Protein AF-A0A0D8HMV9-F1 (afdb_monomer)

Sequence (136 aa):
MDLAQLIRRYSSESACEEHLFQFRCDNGLRCRRCDDDSFVLVHSKTHSKSTSQKTLIECKSCHYQTSLKSGTIFQASKVPLRKWFIAAYLIANDKRKPDAEVMAQFLEVSKPTAQLLINKTEREMAEPTSFWKWIS

pLDDT: mean 85.17, std 14.37, range [43.03, 97.25]

Structure (mmCIF, N/CA/C/O backbone):
data_AF-A0A0D8HMV9-F1
#
_entry.id   AF-A0A0D8HMV9-F1
#
loop_
_atom_site.group_PDB
_atom_site.id
_atom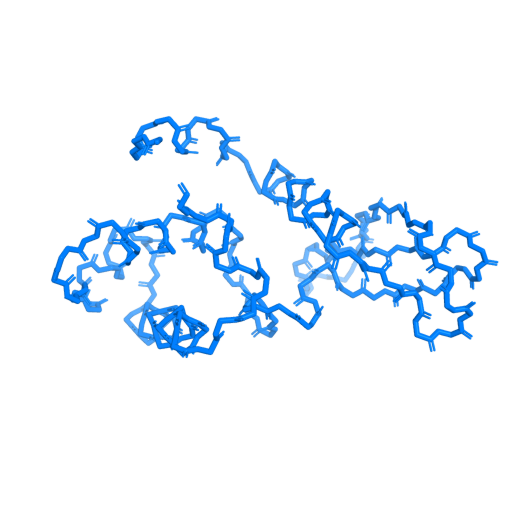_site.type_symbol
_atom_site.label_atom_id
_atom_site.label_alt_id
_atom_site.label_comp_id
_atom_site.label_asym_id
_atom_site.label_entity_id
_atom_site.label_seq_id
_atom_site.pdbx_PDB_ins_code
_atom_site.Cartn_x
_atom_site.Cartn_y
_atom_site.Cartn_z
_atom_site.occupancy
_atom_site.B_iso_or_equiv
_atom_site.auth_seq_id
_atom_site.auth_comp_id
_atom_site.auth_asym_id
_atom_site.auth_atom_id
_atom_site.pdbx_PDB_model_num
ATOM 1 N N . MET A 1 1 ? -10.835 -15.444 3.030 1.00 77.12 1 MET A N 1
ATOM 2 C CA . MET A 1 1 ? -9.816 -15.236 4.085 1.00 77.12 1 MET A CA 1
ATOM 3 C C . MET A 1 1 ? -10.520 -14.618 5.281 1.00 77.12 1 MET A C 1
ATOM 5 O O . MET A 1 1 ? -11.340 -13.745 5.042 1.00 77.12 1 MET A O 1
ATOM 9 N N . ASP A 1 2 ? -10.265 -15.070 6.511 1.00 87.25 2 ASP A N 1
ATOM 10 C CA . ASP A 1 2 ? -10.787 -14.410 7.725 1.00 87.25 2 ASP A CA 1
ATOM 11 C C . ASP A 1 2 ? -9.772 -13.410 8.334 1.00 87.25 2 ASP A C 1
ATOM 13 O O . ASP A 1 2 ? -8.616 -13.337 7.903 1.00 87.25 2 ASP A O 1
ATOM 17 N N . LEU A 1 3 ? -10.180 -12.637 9.351 1.00 86.69 3 LEU A N 1
ATOM 18 C CA . LEU A 1 3 ? -9.320 -11.624 9.981 1.00 86.69 3 LEU A CA 1
ATOM 19 C C . LE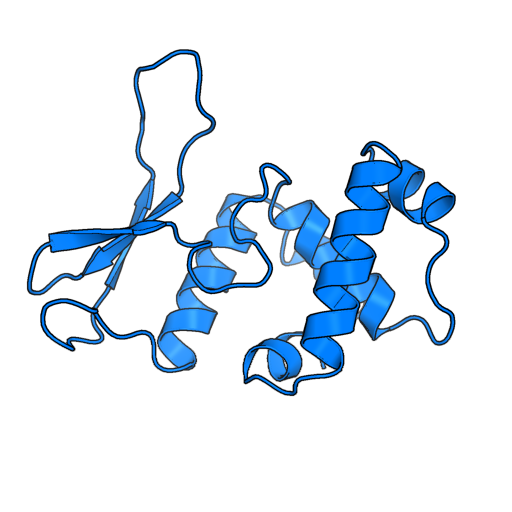U A 1 3 ? -8.074 -12.237 10.645 1.00 86.69 3 LEU A C 1
ATOM 21 O O . LEU A 1 3 ? -6.989 -11.658 10.585 1.00 86.69 3 LEU A O 1
ATOM 25 N N . ALA A 1 4 ? -8.202 -13.408 11.272 1.00 90.12 4 ALA A N 1
ATOM 26 C CA . ALA A 1 4 ? -7.087 -14.059 11.953 1.00 90.12 4 ALA A CA 1
ATOM 27 C C . ALA A 1 4 ? -6.047 -14.576 10.946 1.00 90.12 4 ALA A C 1
ATOM 29 O O . ALA A 1 4 ? -4.840 -14.418 11.147 1.00 90.12 4 ALA A O 1
ATOM 30 N N . GLN A 1 5 ? -6.506 -15.148 9.832 1.00 90.56 5 GLN A N 1
ATOM 31 C CA . GLN A 1 5 ? -5.669 -15.544 8.703 1.00 90.56 5 GLN A CA 1
ATOM 32 C C . GLN A 1 5 ? -4.939 -14.340 8.110 1.00 90.56 5 GLN A C 1
ATOM 34 O O . GLN A 1 5 ? -3.737 -14.431 7.863 1.00 90.56 5 GLN A O 1
ATOM 39 N N . LEU A 1 6 ? -5.625 -13.205 7.949 1.00 90.19 6 LEU A N 1
ATOM 40 C CA . LEU A 1 6 ? -5.020 -11.969 7.461 1.00 90.19 6 LEU A CA 1
ATOM 41 C C . LEU A 1 6 ? -3.909 -11.475 8.393 1.00 90.19 6 LEU A C 1
ATOM 43 O O . LEU A 1 6 ? -2.791 -11.217 7.949 1.00 90.19 6 LEU A O 1
ATOM 47 N N . ILE A 1 7 ? -4.189 -11.400 9.696 1.00 90.38 7 ILE A N 1
ATOM 48 C CA . ILE A 1 7 ? -3.219 -10.972 10.713 1.00 90.38 7 ILE A CA 1
ATOM 49 C C . ILE A 1 7 ? -1.982 -11.880 10.720 1.00 90.38 7 ILE A C 1
ATOM 51 O O . ILE A 1 7 ? -0.863 -11.389 10.882 1.00 90.38 7 ILE A O 1
ATOM 55 N N . ARG A 1 8 ? -2.166 -13.192 10.524 1.00 91.69 8 ARG A N 1
ATOM 56 C CA . ARG A 1 8 ? -1.063 -14.158 10.409 1.00 91.69 8 ARG A CA 1
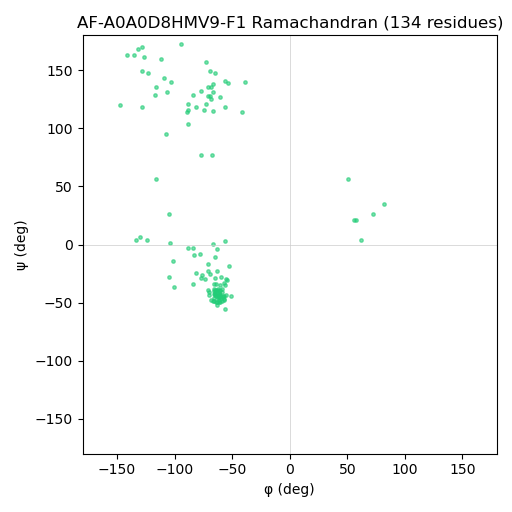ATOM 57 C C . ARG A 1 8 ? -0.274 -13.987 9.114 1.00 91.69 8 ARG A C 1
ATOM 59 O O . ARG A 1 8 ? 0.951 -14.048 9.144 1.00 91.69 8 ARG A O 1
ATOM 66 N N . ARG A 1 9 ? -0.963 -13.785 7.988 1.00 89.06 9 ARG A N 1
ATOM 67 C CA . ARG A 1 9 ? -0.352 -13.626 6.661 1.00 89.06 9 ARG A CA 1
ATOM 68 C C . ARG A 1 9 ? 0.478 -12.347 6.556 1.00 89.06 9 ARG A C 1
ATOM 70 O O . ARG A 1 9 ? 1.500 -12.349 5.871 1.00 89.06 9 ARG A O 1
ATOM 77 N N . TYR A 1 10 ? 0.040 -11.296 7.243 1.00 91.12 10 TYR A N 1
ATOM 78 C CA . TYR A 1 10 ? 0.663 -9.975 7.298 1.00 91.12 10 TYR A CA 1
ATOM 79 C C . TYR A 1 10 ? 1.124 -9.665 8.726 1.00 91.12 10 TYR A C 1
ATOM 81 O O . TYR A 1 10 ? 0.725 -8.687 9.366 1.00 91.12 10 TYR A O 1
ATOM 89 N N . SER A 1 11 ? 1.954 -10.562 9.252 1.00 89.75 11 SER A N 1
ATOM 90 C CA . SER A 1 11 ? 2.444 -10.517 10.629 1.00 89.75 11 SER A CA 1
ATOM 91 C C . SER A 1 11 ? 3.439 -9.381 10.885 1.00 89.75 11 SER A C 1
ATOM 93 O O . SER A 1 11 ? 3.563 -8.937 12.025 1.00 89.75 11 SER A O 1
ATOM 95 N N . SER A 1 12 ? 4.103 -8.867 9.846 1.00 91.50 12 SER A N 1
ATOM 96 C CA . SER A 1 12 ? 5.101 -7.796 9.930 1.00 91.50 12 SER A CA 1
ATOM 97 C C . SER A 1 12 ? 4.909 -6.734 8.844 1.00 91.50 12 SER A C 1
ATOM 99 O O . SER A 1 12 ? 4.238 -6.967 7.837 1.00 91.50 12 SER A O 1
ATOM 101 N N . GLU A 1 13 ? 5.520 -5.561 9.037 1.00 90.88 13 GLU A N 1
ATOM 102 C CA . GLU A 1 13 ? 5.531 -4.506 8.015 1.00 90.88 13 GLU A CA 1
ATOM 103 C C . GLU A 1 13 ? 6.242 -4.991 6.741 1.00 90.88 13 GLU A C 1
ATOM 105 O O . GLU A 1 13 ? 5.694 -4.839 5.655 1.00 90.88 13 GLU A O 1
ATOM 110 N N . SER A 1 14 ? 7.378 -5.686 6.869 1.00 90.94 14 SER A N 1
ATOM 111 C CA . SER A 1 14 ? 8.112 -6.269 5.735 1.00 90.94 14 SER A CA 1
ATOM 112 C C . SER A 1 14 ? 7.268 -7.257 4.925 1.00 90.94 14 SER A C 1
ATOM 114 O O . SER A 1 14 ? 7.267 -7.193 3.701 1.00 90.94 14 SER A O 1
ATOM 116 N N . ALA A 1 15 ? 6.465 -8.104 5.583 1.00 91.69 15 ALA A N 1
ATOM 117 C CA . ALA A 1 15 ? 5.554 -9.013 4.884 1.00 91.69 15 ALA A CA 1
ATOM 118 C C . ALA A 1 15 ? 4.473 -8.258 4.086 1.00 91.69 15 ALA A C 1
ATOM 120 O O . ALA A 1 15 ? 4.055 -8.708 3.018 1.00 91.69 15 ALA A O 1
ATOM 121 N N . CYS A 1 16 ? 4.020 -7.102 4.586 1.00 92.69 16 CYS A N 1
ATOM 122 C CA . CYS A 1 16 ? 3.093 -6.237 3.855 1.00 92.69 16 CYS A CA 1
ATOM 123 C C . CYS A 1 16 ? 3.777 -5.555 2.663 1.00 92.69 16 CYS A C 1
ATOM 125 O O . CYS A 1 16 ? 3.168 -5.408 1.606 1.00 92.69 16 CYS A O 1
ATOM 127 N N . GLU A 1 17 ? 5.032 -5.133 2.824 1.00 93.19 17 GLU A N 1
ATOM 128 C CA . GLU A 1 17 ? 5.830 -4.500 1.771 1.00 93.19 17 GLU A CA 1
ATOM 129 C C . GLU A 1 17 ? 6.129 -5.457 0.621 1.00 93.19 17 GLU A C 1
ATOM 131 O O . GLU A 1 17 ? 5.891 -5.110 -0.533 1.00 93.19 17 GLU A O 1
ATOM 136 N N . GLU A 1 18 ? 6.599 -6.666 0.930 1.00 93.12 18 GLU A N 1
ATOM 137 C CA . GLU A 1 18 ? 6.843 -7.721 -0.057 1.00 93.12 18 GLU A CA 1
ATOM 138 C C . GLU A 1 18 ? 5.566 -8.060 -0.820 1.00 93.12 18 GLU A C 1
ATOM 140 O O . GLU A 1 18 ? 5.567 -8.119 -2.049 1.00 93.12 18 GLU A O 1
ATOM 145 N N . HIS A 1 19 ? 4.449 -8.206 -0.100 1.00 92.31 19 HIS A N 1
ATOM 146 C CA . HIS A 1 19 ? 3.163 -8.458 -0.732 1.00 92.31 19 HIS A CA 1
ATOM 147 C C . HIS A 1 19 ? 2.745 -7.308 -1.653 1.00 92.31 19 HIS A C 1
ATOM 149 O O . HIS A 1 19 ? 2.326 -7.539 -2.785 1.00 92.31 19 HIS A O 1
ATOM 155 N N . LEU A 1 20 ? 2.831 -6.060 -1.183 1.00 92.44 20 LEU A N 1
ATOM 156 C CA . LEU A 1 20 ? 2.486 -4.892 -1.989 1.00 92.44 20 LEU A CA 1
ATOM 157 C C . LEU A 1 20 ? 3.376 -4.794 -3.231 1.00 92.44 20 LEU A C 1
ATOM 159 O O . LEU A 1 20 ? 2.895 -4.447 -4.305 1.00 92.44 20 LEU A O 1
ATOM 163 N N . PHE A 1 21 ? 4.661 -5.100 -3.099 1.00 94.38 21 PHE A N 1
ATOM 164 C CA . PHE A 1 21 ? 5.588 -5.105 -4.219 1.00 94.38 21 PHE A CA 1
ATOM 165 C C . PHE A 1 21 ? 5.210 -6.148 -5.265 1.00 94.38 21 PHE A C 1
ATOM 167 O O . PHE A 1 21 ? 5.019 -5.782 -6.423 1.00 94.38 21 PHE A O 1
ATOM 174 N N . GLN A 1 22 ? 5.017 -7.401 -4.846 1.00 92.94 22 GLN A N 1
ATOM 175 C CA . GLN A 1 22 ? 4.609 -8.476 -5.746 1.00 92.94 22 GLN A CA 1
ATOM 176 C C . GLN A 1 22 ? 3.296 -8.133 -6.451 1.00 92.94 22 GLN A C 1
ATOM 178 O O . GLN A 1 22 ? 3.218 -8.189 -7.674 1.00 92.94 22 GLN A O 1
ATOM 183 N N . PHE A 1 23 ? 2.305 -7.663 -5.690 1.00 90.25 23 PHE A N 1
ATOM 184 C CA . PHE A 1 23 ? 1.021 -7.245 -6.239 1.00 90.25 23 PHE A CA 1
ATOM 185 C C . PHE A 1 23 ? 1.183 -6.182 -7.329 1.00 90.25 23 PHE A C 1
ATOM 187 O O . PHE A 1 23 ? 0.542 -6.259 -8.373 1.00 90.25 23 PHE A O 1
ATOM 194 N N . ARG A 1 24 ? 2.045 -5.182 -7.122 1.00 91.06 24 ARG A N 1
ATOM 195 C CA . ARG A 1 24 ? 2.289 -4.151 -8.136 1.00 91.06 24 ARG A CA 1
ATOM 196 C C . ARG A 1 24 ? 2.930 -4.723 -9.396 1.00 91.06 24 ARG A C 1
ATOM 198 O O . ARG A 1 24 ? 2.514 -4.331 -10.482 1.00 91.06 24 ARG A O 1
ATOM 205 N N . CYS A 1 25 ? 3.911 -5.613 -9.259 1.00 91.50 25 CYS A N 1
ATOM 206 C CA . CYS A 1 25 ? 4.533 -6.293 -10.396 1.00 91.50 25 CYS A CA 1
ATOM 207 C C . CYS A 1 25 ? 3.487 -7.074 -11.204 1.00 91.50 25 CYS A C 1
ATOM 209 O O . CYS A 1 25 ? 3.363 -6.856 -12.407 1.00 91.50 25 CYS A O 1
ATOM 211 N N . ASP A 1 26 ? 2.653 -7.867 -10.527 1.00 90.62 26 ASP A N 1
ATOM 212 C CA . ASP A 1 26 ? 1.590 -8.667 -11.154 1.00 90.62 26 ASP A CA 1
ATOM 213 C C . ASP A 1 26 ? 0.516 -7.800 -11.838 1.00 90.62 26 ASP A C 1
ATOM 215 O O . ASP A 1 26 ? -0.170 -8.247 -12.755 1.00 90.62 26 ASP A O 1
ATOM 219 N N . ASN A 1 27 ? 0.382 -6.539 -11.414 1.00 88.00 27 ASN A N 1
ATOM 220 C CA . ASN A 1 27 ? -0.589 -5.577 -11.937 1.00 88.00 27 ASN A CA 1
ATOM 221 C C . ASN A 1 27 ? 0.040 -4.511 -12.856 1.00 88.00 27 ASN A C 1
ATOM 223 O O . ASN A 1 27 ? -0.509 -3.417 -12.997 1.00 88.00 27 ASN A O 1
ATOM 227 N N . GLY A 1 28 ? 1.168 -4.821 -13.503 1.00 90.75 28 GLY A N 1
ATOM 228 C CA . GLY A 1 28 ? 1.714 -4.005 -14.593 1.00 90.75 28 GLY A CA 1
ATOM 229 C C . GLY A 1 28 ? 2.534 -2.795 -14.144 1.00 90.75 28 GLY A C 1
ATOM 230 O O . GLY A 1 28 ? 2.496 -1.743 -14.785 1.00 90.75 28 GLY A O 1
ATOM 231 N N . LEU A 1 29 ? 3.277 -2.914 -13.042 1.00 91.69 29 LEU A N 1
ATOM 232 C CA . LEU A 1 29 ? 4.263 -1.910 -12.640 1.00 91.69 29 LEU A CA 1
ATOM 233 C C . LEU A 1 29 ? 5.296 -1.675 -13.756 1.00 91.69 29 LEU A C 1
ATOM 235 O O . LEU A 1 29 ? 6.068 -2.568 -14.082 1.00 91.69 29 LEU A O 1
ATOM 239 N N . ARG A 1 30 ? 5.355 -0.444 -14.281 1.00 94.62 30 ARG A N 1
ATOM 240 C CA . ARG A 1 30 ? 6.344 -0.020 -15.286 1.00 94.62 30 ARG A CA 1
ATOM 241 C C . ARG A 1 30 ? 7.168 1.179 -14.847 1.00 94.62 30 ARG A C 1
ATOM 243 O O . ARG A 1 30 ? 6.699 2.074 -14.131 1.00 94.62 30 ARG A O 1
ATOM 250 N N . CYS A 1 31 ? 8.419 1.212 -15.294 1.00 95.38 31 CYS A N 1
ATOM 251 C CA . CYS A 1 31 ? 9.342 2.300 -15.025 1.00 95.38 31 CYS A CA 1
ATOM 252 C C . CYS A 1 31 ? 8.975 3.545 -15.822 1.00 95.38 31 CYS A C 1
ATOM 254 O O . CYS A 1 31 ? 9.046 3.570 -17.042 1.00 95.38 31 CYS A O 1
ATOM 256 N N . ARG A 1 32 ? 8.709 4.653 -15.126 1.00 93.94 32 ARG A N 1
ATOM 257 C CA . ARG A 1 32 ? 8.365 5.932 -15.773 1.00 93.94 32 ARG A CA 1
ATOM 258 C C . ARG A 1 32 ? 9.491 6.541 -16.619 1.00 93.94 32 ARG A C 1
ATOM 260 O O . ARG A 1 32 ? 9.249 7.531 -17.297 1.00 93.94 32 ARG A O 1
ATOM 267 N N . ARG A 1 33 ? 10.721 6.019 -16.526 1.00 96.00 33 ARG A N 1
ATOM 268 C CA . ARG A 1 33 ? 11.880 6.514 -17.288 1.00 96.00 33 ARG A CA 1
ATOM 269 C C . ARG A 1 33 ? 12.219 5.676 -18.516 1.00 96.00 33 ARG A C 1
ATOM 271 O O . ARG A 1 33 ? 12.672 6.246 -19.496 1.00 96.00 33 ARG A O 1
ATOM 278 N N . CYS A 1 34 ? 12.068 4.354 -18.439 1.00 96.81 34 CYS A N 1
ATOM 279 C CA . CYS A 1 34 ? 12.512 3.436 -19.497 1.00 96.81 34 CYS A CA 1
ATOM 280 C C . CYS A 1 34 ? 11.475 2.374 -19.883 1.00 96.81 34 CYS A C 1
ATOM 282 O O . CYS A 1 34 ? 11.778 1.517 -20.698 1.00 96.81 34 CYS A O 1
ATOM 284 N N . ASP A 1 35 ? 10.278 2.424 -19.295 1.00 96.44 35 ASP A N 1
ATOM 285 C CA . ASP A 1 35 ? 9.151 1.508 -19.520 1.00 96.44 35 ASP A CA 1
ATOM 286 C C . ASP A 1 35 ? 9.377 0.022 -19.174 1.00 96.44 35 ASP A C 1
ATOM 288 O O . ASP A 1 35 ? 8.479 -0.801 -19.322 1.00 96.44 35 ASP A O 1
ATOM 292 N N . ASP A 1 36 ? 10.544 -0.314 -18.630 1.00 96.56 36 ASP A N 1
ATOM 293 C CA . ASP A 1 36 ? 10.868 -1.652 -18.141 1.00 96.56 36 ASP A CA 1
ATOM 294 C C . ASP A 1 36 ? 9.992 -2.063 -16.936 1.00 96.56 36 ASP A C 1
ATOM 296 O O . ASP A 1 36 ? 9.600 -1.215 -16.122 1.00 96.56 36 ASP A O 1
ATOM 300 N N . ASP A 1 37 ? 9.691 -3.356 -16.812 1.00 95.31 37 ASP A N 1
ATOM 301 C CA . ASP A 1 37 ? 8.854 -3.953 -15.760 1.00 95.31 37 ASP A CA 1
ATOM 302 C C . ASP A 1 37 ? 9.662 -4.704 -14.685 1.00 95.31 37 ASP A C 1
ATOM 304 O O . ASP A 1 37 ? 9.108 -5.222 -13.711 1.00 95.31 37 ASP A O 1
ATOM 308 N N . SER A 1 38 ? 10.990 -4.718 -14.801 1.00 95.12 38 SER A N 1
ATOM 309 C CA . SER A 1 38 ? 11.877 -5.382 -13.862 1.00 95.12 38 SER A CA 1
ATOM 310 C C . SER A 1 38 ? 12.275 -4.445 -12.717 1.00 95.12 38 SER A C 1
ATOM 312 O O . SER A 1 38 ? 12.983 -3.442 -12.869 1.00 95.12 38 SER A O 1
ATOM 314 N N . PHE A 1 39 ? 11.819 -4.794 -11.515 1.00 97.06 39 PHE A N 1
ATOM 315 C CA . PHE A 1 39 ? 12.085 -4.038 -10.293 1.00 97.06 39 PHE A CA 1
ATOM 316 C C . PHE A 1 39 ? 12.684 -4.911 -9.189 1.00 97.06 39 PHE A C 1
ATOM 318 O O . PHE A 1 39 ? 12.573 -6.139 -9.200 1.00 97.06 39 PHE A O 1
ATOM 325 N N . VAL A 1 40 ? 13.307 -4.261 -8.208 1.00 96.00 40 VAL A N 1
ATOM 326 C CA . VAL A 1 40 ? 13.685 -4.848 -6.915 1.00 96.00 40 VAL A CA 1
ATOM 327 C C . VAL A 1 40 ? 13.185 -3.986 -5.767 1.00 96.00 40 VAL A C 1
ATOM 329 O O . VAL A 1 40 ? 13.097 -2.762 -5.885 1.00 96.00 40 VAL A O 1
ATOM 332 N N . LEU A 1 41 ? 12.882 -4.628 -4.641 1.00 94.38 41 LEU A N 1
ATOM 333 C CA . LEU A 1 41 ? 12.593 -3.943 -3.389 1.00 94.38 41 LEU A CA 1
ATOM 334 C C . LEU A 1 41 ? 13.905 -3.465 -2.751 1.00 94.38 41 LEU A C 1
ATOM 336 O O . LEU A 1 41 ? 14.854 -4.237 -2.627 1.00 94.38 41 LEU A O 1
ATOM 340 N N . VAL A 1 42 ? 13.949 -2.202 -2.330 1.00 91.94 42 VAL A N 1
ATOM 341 C CA . VAL A 1 42 ? 15.114 -1.599 -1.674 1.00 91.94 42 VAL A CA 1
ATOM 342 C C . VAL A 1 42 ? 14.685 -0.945 -0.366 1.00 91.94 42 VAL A C 1
ATOM 344 O O . VAL A 1 42 ? 13.910 0.014 -0.345 1.00 91.94 42 VAL A O 1
ATOM 347 N N . HIS A 1 43 ? 15.236 -1.426 0.746 1.00 85.44 43 HIS A N 1
ATOM 348 C CA . HIS A 1 43 ? 15.062 -0.805 2.057 1.00 85.44 43 HIS A CA 1
ATOM 349 C C . HIS A 1 43 ? 16.149 0.245 2.281 1.00 85.44 43 HIS A C 1
ATOM 351 O O . HIS A 1 43 ? 17.303 -0.079 2.571 1.00 85.44 43 HIS A O 1
ATOM 357 N N . SER A 1 44 ? 15.798 1.527 2.147 1.00 70.12 44 SER A N 1
ATOM 358 C CA . SER A 1 44 ? 16.759 2.606 2.380 1.00 70.12 44 SER A CA 1
ATOM 359 C C . SER A 1 44 ? 17.014 2.782 3.879 1.00 70.12 44 SER A C 1
ATOM 361 O O . SER A 1 44 ? 16.129 3.184 4.641 1.00 70.12 44 SER A O 1
ATOM 363 N N . LYS A 1 45 ? 18.255 2.523 4.309 1.00 60.41 45 LYS A N 1
ATOM 364 C CA . LYS A 1 45 ? 18.765 2.925 5.625 1.00 60.41 45 LYS A CA 1
ATOM 365 C C . LYS A 1 45 ? 19.087 4.417 5.582 1.00 60.41 45 LYS A C 1
ATOM 367 O O . LYS A 1 45 ? 20.240 4.813 5.444 1.00 60.41 45 LYS A O 1
ATOM 372 N N . THR A 1 46 ? 18.081 5.280 5.655 1.00 54.19 46 THR A N 1
ATOM 373 C CA . THR A 1 46 ? 18.364 6.708 5.810 1.00 54.19 46 THR A CA 1
ATOM 374 C C . THR A 1 46 ? 18.989 6.944 7.185 1.00 54.19 46 THR A C 1
ATOM 376 O O . THR A 1 46 ? 18.328 6.769 8.203 1.00 54.19 46 THR A O 1
ATOM 379 N N . HIS A 1 47 ? 20.250 7.386 7.220 1.00 44.72 47 HIS A N 1
ATOM 380 C CA . HIS A 1 47 ? 20.991 7.769 8.436 1.00 44.72 47 HIS A CA 1
ATOM 381 C C . HIS A 1 47 ? 20.437 9.020 9.146 1.00 44.72 47 HIS A C 1
ATOM 383 O O . HIS A 1 47 ? 20.973 9.459 10.162 1.00 44.72 47 HIS A O 1
ATOM 389 N N . SER A 1 48 ? 19.371 9.623 8.620 1.00 45.59 48 SER A N 1
ATOM 390 C CA . SER A 1 48 ? 18.796 10.841 9.171 1.00 45.59 48 SER A CA 1
ATOM 391 C C . SER A 1 48 ? 17.759 10.486 10.237 1.00 45.59 48 SER A C 1
ATOM 393 O O . SER A 1 48 ? 16.772 9.814 9.941 1.00 45.59 48 SER A O 1
ATOM 395 N N . LYS A 1 49 ? 17.964 10.969 11.471 1.00 44.66 49 LYS A N 1
ATOM 396 C CA . LYS A 1 49 ? 17.132 10.746 12.679 1.00 44.66 49 LYS A CA 1
ATOM 397 C C . LYS A 1 49 ? 15.640 11.133 12.542 1.00 44.66 49 LYS A C 1
ATOM 399 O O . LYS A 1 49 ? 14.908 11.062 13.520 1.00 44.66 49 LYS A O 1
ATOM 404 N N . SER A 1 50 ? 15.182 11.571 11.367 1.00 43.03 50 SER A N 1
ATOM 405 C CA . SER A 1 50 ? 13.915 12.289 11.175 1.00 43.03 50 SER A CA 1
ATOM 406 C C . SER A 1 50 ? 12.953 11.645 10.164 1.00 43.03 50 SER A C 1
ATOM 408 O O . SER A 1 50 ? 11.895 12.196 9.860 1.00 43.03 50 SER A O 1
ATOM 410 N N . THR A 1 51 ? 13.249 10.481 9.581 1.00 45.41 51 THR A N 1
ATOM 411 C CA . THR A 1 51 ? 12.311 9.891 8.610 1.00 45.41 51 THR A CA 1
ATOM 412 C C . THR A 1 51 ? 12.342 8.375 8.666 1.00 45.41 51 THR A C 1
ATOM 414 O O . THR A 1 51 ? 13.385 7.766 8.461 1.00 45.41 51 THR A O 1
ATOM 417 N N . SER A 1 52 ? 11.184 7.786 8.975 1.00 53.25 52 SER A N 1
ATOM 418 C CA . SER A 1 52 ? 10.897 6.351 8.932 1.00 53.25 52 SER A CA 1
ATOM 419 C C . SER A 1 52 ? 11.561 5.685 7.726 1.00 53.25 52 SER A C 1
ATOM 421 O O . SER A 1 52 ? 11.546 6.275 6.642 1.00 53.25 52 SER A O 1
ATOM 423 N N . GLN A 1 53 ? 12.109 4.478 7.917 1.00 61.03 53 GLN A N 1
ATOM 424 C CA . GLN A 1 53 ? 12.663 3.648 6.841 1.00 61.03 53 GLN A CA 1
ATOM 425 C C . GLN A 1 53 ? 11.740 3.715 5.621 1.00 61.03 53 GLN A C 1
ATOM 427 O O . GLN A 1 53 ? 10.567 3.344 5.686 1.00 61.03 53 GLN A O 1
ATOM 432 N N . LYS A 1 54 ? 12.244 4.298 4.531 1.00 74.62 54 LYS A N 1
ATOM 433 C CA . LYS A 1 54 ? 11.485 4.410 3.289 1.00 74.62 54 LYS A CA 1
ATOM 434 C C . LYS A 1 54 ? 11.746 3.159 2.475 1.00 74.62 54 LYS A C 1
ATOM 436 O O . LYS A 1 54 ? 12.867 2.940 2.018 1.00 74.62 54 LYS A O 1
ATOM 441 N N . THR A 1 55 ? 10.691 2.391 2.263 1.00 88.56 55 THR A N 1
ATOM 442 C CA . THR A 1 55 ? 10.710 1.255 1.347 1.00 88.56 55 THR A CA 1
ATOM 443 C C . THR A 1 55 ? 10.510 1.762 -0.073 1.00 88.56 55 THR A C 1
ATOM 445 O O . THR A 1 55 ? 9.515 2.431 -0.399 1.00 88.56 55 THR A O 1
ATOM 448 N N . LEU A 1 56 ? 11.525 1.514 -0.892 1.00 92.69 56 LEU A N 1
ATOM 449 C CA . LEU A 1 56 ? 11.630 1.944 -2.275 1.00 92.69 56 LEU A CA 1
ATOM 450 C C . LEU A 1 56 ? 11.539 0.730 -3.198 1.00 92.69 56 LEU A C 1
ATOM 452 O O . LEU A 1 56 ? 11.777 -0.407 -2.796 1.00 92.69 56 LEU A O 1
ATOM 456 N N . ILE A 1 57 ? 11.203 1.003 -4.448 1.00 94.69 57 ILE A N 1
ATOM 457 C CA . ILE A 1 57 ? 11.349 0.080 -5.565 1.00 94.69 57 ILE A CA 1
ATOM 458 C C . ILE A 1 57 ? 12.351 0.690 -6.540 1.00 94.69 57 ILE A C 1
ATOM 460 O O . ILE A 1 57 ? 12.284 1.891 -6.816 1.00 94.69 57 ILE A O 1
ATOM 464 N N . GLU A 1 58 ? 13.281 -0.118 -7.033 1.00 96.00 58 GLU A N 1
ATOM 465 C CA . GLU A 1 58 ? 14.309 0.287 -7.992 1.00 96.00 58 GLU A CA 1
ATOM 466 C C . GLU A 1 58 ? 14.138 -0.485 -9.298 1.00 96.00 58 GLU A C 1
ATOM 468 O O . GLU A 1 58 ? 14.035 -1.710 -9.281 1.00 96.00 58 GLU A O 1
ATOM 473 N N . CYS A 1 59 ? 14.101 0.227 -10.424 1.00 97.12 59 CYS A N 1
ATOM 474 C CA . CYS A 1 59 ? 14.121 -0.383 -11.751 1.00 97.12 59 CYS A CA 1
ATOM 475 C C . CYS A 1 59 ? 15.509 -0.967 -12.040 1.00 97.12 59 CYS A C 1
ATOM 477 O O . CYS A 1 59 ? 16.499 -0.240 -11.952 1.00 97.12 59 CYS A O 1
ATOM 479 N N . LYS A 1 60 ? 15.589 -2.240 -12.442 1.00 97.25 60 LYS A N 1
ATOM 480 C CA . LYS A 1 60 ? 16.878 -2.901 -12.715 1.00 97.25 60 LYS A CA 1
ATOM 481 C C . LYS A 1 60 ? 17.575 -2.366 -13.968 1.00 97.25 60 LYS A C 1
ATOM 483 O O . LYS A 1 60 ? 18.795 -2.434 -14.043 1.00 97.25 60 LYS A O 1
ATOM 488 N N . SER A 1 61 ? 16.821 -1.818 -14.921 1.00 97.25 61 SER A N 1
ATOM 489 C CA . SER A 1 61 ? 17.362 -1.366 -16.211 1.00 97.25 61 SER A CA 1
ATOM 490 C C . SER A 1 61 ? 17.954 0.044 -16.166 1.00 97.25 61 SER A C 1
ATOM 492 O O . SER A 1 61 ? 18.932 0.319 -16.855 1.00 97.25 61 SER A O 1
ATOM 494 N N . CYS A 1 62 ? 17.393 0.956 -15.362 1.00 97.19 62 CYS A N 1
ATOM 495 C CA . CYS A 1 62 ? 17.864 2.350 -15.300 1.00 97.19 62 CYS A CA 1
ATOM 496 C C . CYS A 1 62 ? 18.126 2.889 -13.886 1.00 97.19 62 CYS A C 1
ATOM 498 O O . CYS A 1 62 ? 18.362 4.089 -13.727 1.00 97.19 62 CYS A O 1
ATOM 500 N N . HIS A 1 63 ? 18.042 2.035 -12.860 1.00 95.94 63 HIS A N 1
ATOM 501 C CA . HIS A 1 63 ? 18.240 2.373 -11.442 1.00 95.94 63 HIS A CA 1
ATOM 502 C C . HIS A 1 63 ? 17.345 3.507 -10.920 1.00 95.94 63 HIS A C 1
ATOM 504 O O . HIS A 1 63 ? 17.631 4.150 -9.909 1.00 95.94 63 HIS A O 1
ATOM 510 N N . TYR A 1 64 ? 16.229 3.781 -11.600 1.00 94.88 64 TYR A N 1
ATOM 511 C CA . TYR A 1 64 ? 15.255 4.743 -11.109 1.00 94.88 64 TYR A CA 1
ATOM 512 C C . TYR A 1 64 ? 14.566 4.204 -9.857 1.00 94.88 64 TYR A C 1
ATOM 514 O O . TYR A 1 64 ? 13.965 3.129 -9.891 1.00 94.88 64 TYR A O 1
ATOM 522 N N . GLN A 1 65 ? 14.609 4.988 -8.780 1.00 94.00 65 GLN A N 1
ATOM 523 C CA . GLN A 1 65 ? 13.961 4.666 -7.516 1.00 94.00 65 GLN A CA 1
ATOM 524 C C . GLN A 1 65 ? 12.675 5.472 -7.319 1.00 94.00 65 GLN A C 1
ATOM 526 O O . GLN A 1 65 ? 12.623 6.679 -7.570 1.00 94.00 65 GLN A O 1
ATOM 531 N N . THR A 1 66 ? 11.642 4.820 -6.792 1.00 92.25 66 THR A N 1
ATOM 532 C CA . THR A 1 66 ? 10.430 5.483 -6.295 1.00 92.25 66 THR A CA 1
ATOM 533 C C . THR A 1 66 ? 9.919 4.799 -5.030 1.00 92.25 66 THR A C 1
ATOM 535 O O . THR A 1 66 ? 10.315 3.683 -4.707 1.00 92.25 66 THR A O 1
ATOM 538 N N . SER A 1 67 ? 9.052 5.467 -4.268 1.00 91.62 67 SER A N 1
ATOM 539 C CA . SER A 1 67 ? 8.452 4.858 -3.078 1.00 91.62 67 SER A CA 1
ATOM 540 C C . SER A 1 67 ? 7.528 3.708 -3.466 1.00 91.62 67 SER A C 1
ATOM 542 O O . SER A 1 67 ? 6.681 3.874 -4.344 1.00 91.62 67 SER A O 1
ATOM 544 N N . LEU A 1 68 ? 7.593 2.601 -2.719 1.00 92.00 68 LEU A N 1
ATOM 545 C CA . LEU A 1 68 ? 6.664 1.477 -2.868 1.00 92.00 68 LEU A CA 1
ATOM 546 C C . LEU A 1 68 ? 5.190 1.910 -2.755 1.00 92.00 68 LEU A C 1
ATOM 548 O O . LEU A 1 68 ? 4.313 1.333 -3.394 1.00 92.00 68 LEU A O 1
ATOM 552 N N . LYS A 1 69 ? 4.909 2.961 -1.975 1.00 91.12 69 LYS A N 1
ATOM 553 C CA . LYS A 1 69 ? 3.558 3.501 -1.764 1.00 91.12 69 LYS A CA 1
ATOM 554 C C . LYS A 1 69 ? 3.113 4.469 -2.875 1.00 91.12 69 LYS A C 1
ATOM 556 O O . LYS A 1 69 ? 1.953 4.873 -2.889 1.00 91.12 69 LYS A O 1
ATOM 561 N N . SER A 1 70 ? 3.992 4.874 -3.796 1.00 90.56 70 SER A N 1
ATOM 562 C CA . SER A 1 70 ? 3.682 5.889 -4.818 1.00 90.56 70 SER A CA 1
ATOM 563 C C . SER A 1 70 ? 2.676 5.386 -5.858 1.00 90.56 70 SER A C 1
ATOM 565 O O . SER A 1 70 ? 2.877 4.337 -6.461 1.00 90.56 70 SER A O 1
ATOM 567 N N . GLY A 1 71 ? 1.603 6.133 -6.103 1.00 86.12 71 GLY A N 1
ATOM 568 C CA . GLY A 1 71 ? 0.508 5.731 -6.986 1.00 86.12 71 GLY A CA 1
ATOM 569 C C . GLY A 1 71 ? -0.375 4.630 -6.395 1.00 86.12 71 GLY A C 1
ATOM 570 O O . GLY A 1 71 ? -0.939 3.853 -7.150 1.00 86.12 71 GLY A O 1
ATOM 571 N N . THR A 1 72 ? -0.446 4.523 -5.065 1.00 87.88 72 THR A N 1
ATOM 572 C CA . THR A 1 72 ? -1.344 3.591 -4.356 1.00 87.88 72 THR A CA 1
ATOM 573 C C . THR A 1 72 ? -2.150 4.340 -3.305 1.00 87.88 72 THR A C 1
ATOM 575 O O . THR A 1 72 ? -1.794 5.461 -2.921 1.00 87.88 72 THR A O 1
ATOM 578 N N . ILE A 1 73 ? -3.147 3.670 -2.731 1.00 89.00 73 ILE A N 1
ATOM 579 C CA . ILE A 1 73 ? -3.949 4.176 -1.608 1.00 89.00 73 ILE A CA 1
ATOM 580 C C . ILE A 1 73 ? -3.065 4.589 -0.411 1.00 89.00 73 ILE A C 1
ATOM 582 O O . ILE A 1 73 ? -3.354 5.548 0.316 1.00 89.00 73 ILE A O 1
ATOM 586 N N . PHE A 1 74 ? -1.911 3.929 -0.261 1.00 90.19 74 PHE A N 1
ATOM 587 C CA . PHE A 1 74 ? -0.937 4.147 0.808 1.00 90.19 74 PHE A CA 1
ATOM 588 C C . PHE A 1 74 ? -0.067 5.395 0.599 1.00 90.19 74 PHE A C 1
ATOM 590 O O . PHE A 1 74 ? 0.698 5.770 1.495 1.00 90.19 74 PHE A O 1
ATOM 597 N N . GLN A 1 75 ? -0.154 6.053 -0.564 1.00 88.94 75 GLN A N 1
ATOM 598 C CA . GLN A 1 75 ? 0.641 7.239 -0.875 1.00 88.94 75 GLN A CA 1
ATOM 599 C C . GLN A 1 75 ? 0.436 8.337 0.175 1.00 88.94 75 GLN A C 1
ATOM 601 O O . GLN A 1 75 ? -0.680 8.580 0.638 1.00 88.94 75 GLN A O 1
ATOM 606 N N . ALA A 1 76 ? 1.524 9.030 0.523 1.00 86.19 76 ALA A N 1
ATOM 607 C CA . ALA A 1 76 ? 1.529 10.138 1.481 1.00 86.19 76 ALA A CA 1
ATOM 608 C C . ALA A 1 76 ? 0.999 9.771 2.885 1.00 86.19 76 ALA A C 1
ATOM 610 O O . ALA A 1 76 ? 0.625 10.650 3.655 1.00 86.19 76 ALA A O 1
ATOM 611 N N . SER A 1 77 ? 0.992 8.481 3.242 1.00 86.69 77 SER A N 1
ATOM 612 C CA . SER A 1 77 ? 0.644 8.014 4.582 1.00 86.69 77 SER A CA 1
ATOM 613 C C . SER A 1 77 ? 1.883 7.556 5.349 1.00 86.69 77 SER A C 1
ATOM 615 O O . SER A 1 77 ? 2.678 6.750 4.858 1.00 86.69 77 SER A O 1
ATOM 617 N N . LYS A 1 78 ? 2.022 8.045 6.587 1.00 87.25 78 LYS A N 1
ATOM 618 C CA . LYS A 1 78 ? 2.999 7.541 7.569 1.00 87.25 78 LYS A CA 1
ATOM 619 C C . LYS A 1 78 ? 2.483 6.318 8.336 1.00 87.25 78 LYS A C 1
ATOM 621 O O . LYS A 1 78 ? 3.207 5.767 9.156 1.00 87.25 78 LYS A O 1
ATOM 626 N N . VAL A 1 79 ? 1.239 5.907 8.090 1.00 91.44 79 VAL A N 1
ATOM 627 C CA . VAL A 1 79 ? 0.633 4.756 8.758 1.00 91.44 79 VAL A CA 1
ATOM 628 C C . VAL A 1 79 ? 1.288 3.470 8.231 1.00 91.44 79 VAL A C 1
ATOM 630 O O . VAL A 1 79 ? 1.481 3.351 7.010 1.00 91.44 79 VAL A O 1
ATOM 633 N N . PRO A 1 80 ? 1.639 2.522 9.121 1.00 92.12 80 PRO A N 1
ATOM 634 C CA . PRO A 1 80 ? 2.138 1.208 8.730 1.00 92.12 80 PRO A CA 1
ATOM 635 C C . PRO A 1 80 ? 1.184 0.497 7.762 1.00 92.12 80 PRO A C 1
ATOM 637 O O . PRO A 1 80 ? -0.038 0.544 7.942 1.00 92.12 80 PRO A O 1
ATOM 640 N N . LEU A 1 81 ? 1.730 -0.171 6.748 1.00 92.44 81 LEU A N 1
ATOM 641 C CA . LEU A 1 81 ? 0.981 -0.982 5.790 1.00 92.44 81 LEU A CA 1
ATOM 642 C C . LEU A 1 81 ? 0.160 -2.054 6.497 1.00 92.44 81 LEU A C 1
ATOM 644 O O . LEU A 1 81 ? -0.973 -2.304 6.102 1.00 92.44 81 LEU A O 1
ATOM 648 N N . ARG A 1 82 ? 0.666 -2.612 7.599 1.00 92.94 82 ARG A N 1
ATOM 649 C CA . ARG A 1 82 ? -0.096 -3.592 8.377 1.00 92.94 82 ARG A CA 1
ATOM 650 C C . ARG A 1 82 ? -1.437 -3.041 8.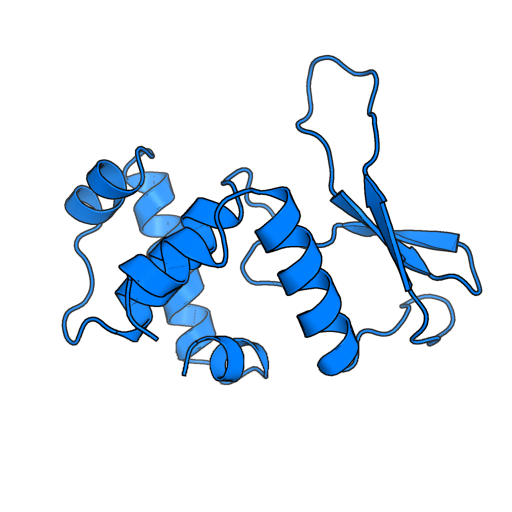873 1.00 92.94 82 ARG A C 1
ATOM 652 O O . ARG A 1 82 ? -2.461 -3.703 8.737 1.00 92.94 82 ARG A O 1
ATOM 659 N N . LYS A 1 83 ? -1.454 -1.811 9.403 1.00 93.88 83 LYS A N 1
ATOM 660 C CA . LYS A 1 83 ? -2.697 -1.154 9.854 1.00 93.88 83 LYS A CA 1
ATOM 661 C C . LYS A 1 83 ? -3.623 -0.863 8.674 1.00 93.88 83 LYS A C 1
ATOM 663 O O . LYS A 1 83 ? -4.827 -1.054 8.782 1.00 93.88 83 LYS A O 1
ATOM 668 N N . TRP A 1 84 ? -3.054 -0.461 7.541 1.00 93.56 84 TRP A N 1
ATOM 669 C CA . TRP A 1 84 ? -3.796 -0.278 6.297 1.00 93.56 84 TRP A CA 1
ATOM 670 C C . TRP A 1 84 ? -4.462 -1.562 5.798 1.00 93.56 84 TRP A C 1
ATOM 672 O O . TRP A 1 84 ? -5.624 -1.521 5.414 1.00 93.56 84 TRP A O 1
ATOM 682 N N . PHE A 1 85 ? -3.752 -2.690 5.813 1.00 92.06 85 PHE A N 1
ATOM 683 C CA . PHE A 1 85 ? -4.274 -3.973 5.339 1.00 92.06 85 PHE A CA 1
ATOM 684 C C . PHE A 1 85 ? -5.438 -4.439 6.211 1.00 92.06 85 PHE A C 1
ATOM 686 O O . PHE A 1 85 ? -6.465 -4.873 5.696 1.00 92.06 85 PHE A O 1
ATOM 693 N N . ILE A 1 86 ? -5.308 -4.280 7.529 1.00 91.31 86 ILE A N 1
ATOM 694 C CA . ILE A 1 86 ? -6.386 -4.604 8.460 1.00 91.31 86 ILE A CA 1
ATOM 695 C C . ILE A 1 86 ? -7.585 -3.668 8.256 1.00 91.31 86 ILE A C 1
ATOM 697 O O . ILE A 1 86 ? -8.711 -4.146 8.153 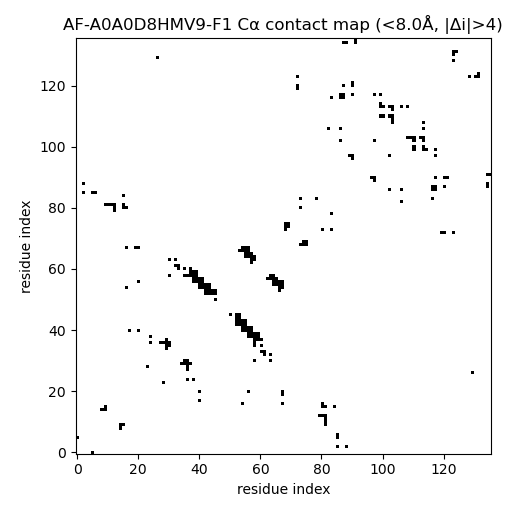1.00 91.31 86 ILE A O 1
ATOM 701 N N . ALA A 1 87 ? -7.359 -2.355 8.134 1.00 91.69 87 ALA A N 1
ATOM 702 C CA . ALA A 1 87 ? -8.427 -1.389 7.877 1.00 91.69 87 ALA A CA 1
ATOM 703 C C . ALA A 1 87 ? -9.194 -1.718 6.591 1.00 91.69 87 ALA A C 1
ATOM 705 O O . ALA A 1 87 ? -10.421 -1.771 6.597 1.00 91.69 87 ALA A O 1
ATOM 706 N N . ALA A 1 88 ? -8.465 -1.980 5.504 1.00 89.69 88 ALA A N 1
ATOM 707 C CA . ALA A 1 88 ? -9.050 -2.274 4.207 1.00 89.69 88 ALA A CA 1
ATOM 708 C C . ALA A 1 88 ? -9.852 -3.584 4.232 1.00 89.69 88 ALA A C 1
ATOM 710 O O . ALA A 1 88 ? -10.954 -3.632 3.694 1.00 89.69 88 ALA A O 1
ATOM 711 N N . TYR A 1 89 ? -9.359 -4.614 4.929 1.00 88.94 89 TYR A N 1
ATOM 712 C CA . TYR A 1 89 ? -10.113 -5.848 5.144 1.00 88.94 89 TYR A CA 1
ATOM 713 C C . TYR A 1 89 ? -11.405 -5.616 5.927 1.00 88.94 89 TYR A C 1
ATOM 715 O O . TYR A 1 89 ? -12.449 -6.129 5.530 1.00 88.94 89 TYR A O 1
ATOM 723 N N . LEU A 1 90 ? -11.354 -4.856 7.026 1.00 88.31 90 LEU A N 1
ATOM 724 C CA . LEU A 1 90 ? -12.540 -4.567 7.835 1.00 88.31 90 LEU A CA 1
ATOM 725 C C . LEU A 1 90 ? -13.586 -3.804 7.019 1.00 88.31 90 LEU A C 1
ATOM 727 O O . LEU A 1 90 ? -14.749 -4.176 7.031 1.00 88.31 90 LEU A O 1
ATOM 731 N N . ILE A 1 91 ? -13.165 -2.792 6.261 1.00 87.94 91 ILE A N 1
ATOM 732 C CA . ILE A 1 91 ? -14.060 -1.990 5.417 1.00 87.94 91 ILE A CA 1
ATOM 733 C C . ILE A 1 91 ? -14.667 -2.830 4.285 1.00 87.94 91 ILE A C 1
ATOM 735 O O . ILE A 1 91 ? -15.845 -2.681 3.985 1.00 87.94 91 ILE A O 1
ATOM 739 N N . ALA A 1 92 ? -13.891 -3.725 3.669 1.00 83.06 92 ALA A N 1
ATOM 740 C CA . ALA A 1 92 ? -14.376 -4.560 2.573 1.00 83.06 92 ALA A CA 1
ATOM 741 C C . ALA A 1 92 ? -15.321 -5.687 3.027 1.00 83.06 92 ALA A C 1
ATOM 743 O O . ALA A 1 92 ? -16.175 -6.113 2.253 1.00 83.06 92 ALA A O 1
ATOM 744 N N . ASN A 1 93 ? -15.157 -6.192 4.256 1.00 82.31 93 ASN A N 1
ATOM 745 C CA . ASN A 1 93 ? -15.928 -7.329 4.770 1.00 82.31 93 ASN A CA 1
ATOM 746 C C . ASN A 1 93 ? -17.070 -6.929 5.716 1.00 82.31 93 ASN A C 1
ATOM 748 O O . ASN A 1 93 ? -17.935 -7.761 6.000 1.00 82.31 93 ASN A O 1
ATOM 752 N N . ASP A 1 94 ? -17.101 -5.691 6.214 1.00 79.38 94 ASP A N 1
ATOM 753 C CA . ASP A 1 94 ? -18.220 -5.197 7.011 1.00 79.38 94 ASP A CA 1
ATOM 754 C C . ASP A 1 94 ? -19.343 -4.678 6.103 1.00 79.38 94 ASP A C 1
ATOM 756 O O . ASP A 1 94 ? -19.146 -3.857 5.209 1.00 79.38 94 ASP A O 1
ATOM 760 N N . LYS A 1 95 ? -20.566 -5.155 6.350 1.00 68.25 95 LYS A N 1
ATOM 761 C CA . LYS A 1 95 ? -21.772 -4.667 5.663 1.00 68.25 95 LYS A CA 1
ATOM 762 C C . LYS A 1 95 ? -22.148 -3.251 6.106 1.00 68.25 95 LYS A C 1
ATOM 764 O O . LYS A 1 95 ? -22.972 -2.607 5.459 1.00 68.25 95 LYS A O 1
ATOM 769 N N . ARG A 1 96 ? -21.612 -2.792 7.238 1.00 73.25 96 ARG A N 1
ATOM 770 C CA . ARG A 1 96 ? -21.813 -1.458 7.800 1.00 73.25 96 ARG A CA 1
ATOM 771 C C . ARG A 1 96 ? -20.528 -0.653 7.655 1.00 73.25 96 ARG A C 1
ATOM 773 O O . ARG A 1 96 ? -19.434 -1.176 7.824 1.00 73.25 96 ARG A O 1
ATOM 780 N N . LYS A 1 97 ? -20.666 0.645 7.376 1.00 70.44 97 LYS A N 1
ATOM 781 C CA . LYS A 1 97 ? -19.517 1.554 7.385 1.00 70.44 97 LYS A CA 1
ATOM 782 C C . LYS A 1 97 ? -18.893 1.564 8.785 1.00 70.44 97 LYS A C 1
ATOM 784 O O . LYS A 1 97 ? -19.631 1.798 9.747 1.00 70.44 97 LYS A O 1
ATOM 789 N N . PRO A 1 98 ? -17.579 1.326 8.918 1.00 77.50 98 PRO A N 1
ATOM 790 C CA . PRO A 1 98 ? -16.951 1.316 10.225 1.00 77.50 98 PRO A CA 1
ATOM 791 C C . PRO A 1 98 ? -16.942 2.716 10.832 1.00 77.50 98 PRO A C 1
ATOM 793 O O . PRO A 1 98 ? -16.605 3.703 10.176 1.00 77.50 98 PRO A O 1
ATOM 796 N N . ASP A 1 99 ? -17.293 2.783 12.111 1.00 89.62 99 ASP A N 1
ATOM 797 C CA . ASP A 1 99 ? -17.206 4.001 12.901 1.00 89.62 99 ASP A CA 1
ATOM 798 C C . ASP A 1 99 ? -15.730 4.403 13.085 1.00 89.62 99 ASP A C 1
ATOM 800 O O . ASP A 1 99 ? -14.878 3.580 13.433 1.00 89.62 99 ASP A O 1
ATOM 804 N N . ALA A 1 100 ? -15.411 5.674 12.823 1.00 93.38 100 ALA A N 1
ATOM 805 C CA . ALA A 1 10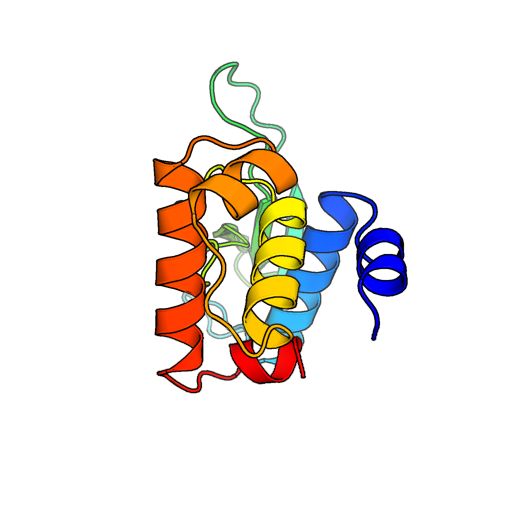0 ? -14.036 6.164 12.868 1.00 93.38 100 ALA A CA 1
ATOM 806 C C . ALA A 1 100 ? -13.421 6.115 14.276 1.00 93.38 100 ALA A C 1
ATOM 808 O O . ALA A 1 100 ? -12.206 5.966 14.391 1.00 93.38 100 ALA A O 1
ATOM 809 N N . GLU A 1 101 ? -14.229 6.224 15.333 1.00 94.25 101 GLU A N 1
ATOM 810 C CA . GLU A 1 101 ? -13.792 6.075 16.724 1.00 94.25 101 GLU A CA 1
ATOM 811 C C . GLU A 1 101 ? -13.397 4.622 17.001 1.00 94.25 101 GLU A C 1
ATOM 813 O O . GLU A 1 101 ? -12.299 4.349 17.488 1.00 94.25 101 GLU A O 1
ATOM 818 N N . VAL A 1 102 ? -14.254 3.678 16.599 1.00 91.88 102 VAL A N 1
ATOM 819 C CA . VAL A 1 102 ? -14.000 2.237 16.752 1.00 91.88 102 VAL A CA 1
ATOM 820 C C . VAL A 1 102 ? -12.758 1.824 15.962 1.00 91.88 102 VAL A C 1
ATOM 822 O O . VAL A 1 102 ? -11.887 1.126 16.481 1.00 91.88 102 VAL A O 1
ATOM 825 N N . MET A 1 103 ? -12.631 2.301 14.722 1.00 93.81 103 MET A N 1
ATOM 826 C CA . MET A 1 103 ? -11.466 2.043 13.874 1.00 93.81 103 MET A CA 1
ATOM 827 C C . MET A 1 103 ? -10.183 2.639 14.472 1.00 93.81 103 MET A C 1
ATOM 829 O O . MET A 1 103 ? -9.126 2.009 14.424 1.00 93.81 103 MET A O 1
ATOM 833 N N . ALA A 1 104 ? -10.259 3.837 15.057 1.00 95.62 104 ALA A N 1
ATOM 834 C CA . ALA A 1 104 ? -9.129 4.483 15.719 1.00 95.62 104 ALA A CA 1
ATOM 835 C C . ALA A 1 104 ? -8.644 3.693 16.936 1.00 95.62 104 ALA A C 1
ATOM 837 O O . ALA A 1 104 ? -7.439 3.477 17.076 1.00 95.62 104 ALA A O 1
ATOM 838 N N . GLN A 1 105 ? -9.573 3.217 17.769 1.00 93.44 105 GLN A N 1
ATOM 839 C CA . GLN A 1 105 ? -9.259 2.381 18.922 1.00 93.44 105 GLN A CA 1
ATOM 840 C C . GLN A 1 105 ? -8.643 1.049 18.487 1.00 93.44 105 GLN A C 1
ATOM 842 O O . GLN A 1 105 ? -7.581 0.675 18.977 1.00 93.44 105 GLN A O 1
ATOM 847 N N . PHE A 1 106 ? -9.271 0.360 17.532 1.00 91.31 106 PHE A N 1
ATOM 848 C CA . PHE A 1 106 ? -8.824 -0.953 17.072 1.00 91.31 106 PHE A CA 1
ATOM 849 C C . PHE A 1 106 ? -7.442 -0.912 16.402 1.00 91.31 106 PHE A C 1
ATOM 851 O O . PHE A 1 106 ? -6.618 -1.802 16.602 1.00 91.31 106 PHE A O 1
ATOM 858 N N . LEU A 1 107 ? -7.172 0.124 15.604 1.00 92.94 107 LEU A N 1
ATOM 859 C CA . LEU A 1 107 ? -5.886 0.294 14.928 1.00 92.94 107 LEU A CA 1
ATOM 860 C C . LEU A 1 107 ? -4.856 1.047 15.771 1.00 92.94 107 LEU A C 1
ATOM 862 O O . LEU A 1 107 ? -3.738 1.228 15.290 1.00 92.94 107 LEU A O 1
ATOM 866 N N . GLU A 1 108 ? -5.195 1.521 16.970 1.00 94.88 108 GLU A N 1
ATOM 867 C CA . GLU A 1 108 ? -4.337 2.371 17.805 1.00 94.88 108 GLU A CA 1
ATOM 868 C C . GLU A 1 108 ? -3.778 3.572 17.015 1.00 94.88 108 GLU A C 1
ATOM 870 O O . GLU A 1 108 ? -2.564 3.745 16.840 1.00 94.88 108 GLU A O 1
ATOM 875 N N . VAL A 1 109 ? -4.672 4.364 16.428 1.00 95.06 109 VAL A N 1
ATOM 876 C CA . VAL A 1 109 ? -4.344 5.597 15.696 1.00 95.06 109 VAL A CA 1
ATOM 877 C 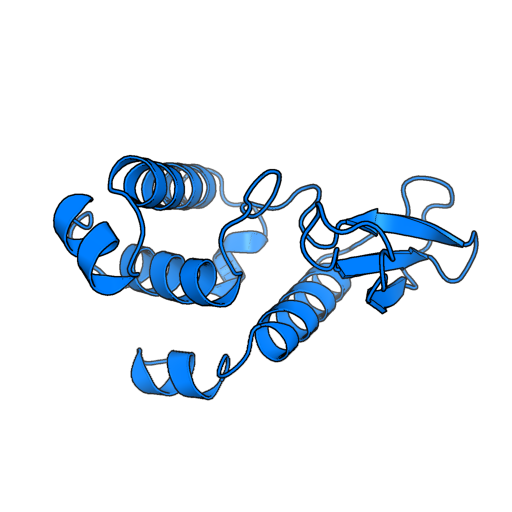C . VAL A 1 109 ? -5.253 6.731 16.150 1.00 95.06 109 VAL A C 1
ATOM 879 O O . VAL A 1 109 ? -6.251 6.514 16.827 1.00 95.06 109 VAL A O 1
ATOM 882 N N . SER A 1 110 ? -4.937 7.967 15.766 1.00 96.06 110 SER A N 1
ATOM 883 C CA . SER A 1 110 ? -5.852 9.079 16.024 1.00 96.06 110 SER A CA 1
ATOM 884 C C . SER A 1 110 ? -7.118 8.959 15.170 1.00 96.06 110 SER A C 1
ATOM 886 O O . SER A 1 110 ? -7.059 8.500 14.026 1.00 96.06 110 SER A O 1
ATOM 888 N N . LYS A 1 111 ? -8.255 9.447 15.674 1.00 95.88 111 LYS A N 1
ATOM 889 C CA . LYS A 1 111 ? -9.515 9.506 14.915 1.00 95.88 111 LYS A CA 1
ATOM 890 C C . LYS A 1 111 ? -9.376 10.156 13.527 1.00 95.88 111 LYS A C 1
ATOM 892 O O . LYS A 1 111 ? -9.856 9.561 12.564 1.00 95.88 111 LYS A O 1
ATOM 897 N N . PRO A 1 112 ? -8.670 11.296 13.352 1.00 96.19 112 PRO A N 1
ATOM 898 C CA . PRO A 1 112 ? -8.445 11.855 12.017 1.00 96.19 112 PRO A CA 1
ATOM 899 C C . PRO A 1 112 ? -7.681 10.903 11.088 1.00 96.19 112 PRO A C 1
ATOM 901 O O . PRO A 1 112 ? -7.960 10.845 9.893 1.00 96.19 112 PRO A O 1
ATOM 904 N N . THR A 1 113 ? -6.740 10.127 11.636 1.00 95.06 113 THR A N 1
ATOM 905 C CA . THR A 1 113 ? -6.024 9.098 10.875 1.00 95.06 113 THR A CA 1
ATOM 906 C C . THR A 1 113 ? -6.978 7.982 10.467 1.00 95.06 113 THR A C 1
ATOM 908 O O . THR A 1 113 ? -7.021 7.639 9.293 1.00 95.06 113 THR A O 1
ATOM 911 N N . ALA A 1 114 ? -7.791 7.456 11.386 1.00 95.38 114 ALA A N 1
ATOM 912 C CA . ALA A 1 114 ? -8.787 6.434 11.064 1.00 95.38 114 ALA A CA 1
ATOM 913 C C . ALA A 1 114 ? -9.770 6.904 9.977 1.00 95.38 114 ALA A C 1
ATOM 915 O O . ALA A 1 114 ? -9.990 6.186 9.004 1.00 95.38 114 ALA A O 1
ATOM 916 N N . GLN A 1 115 ? -10.272 8.139 10.073 1.00 94.62 115 GLN A N 1
ATOM 917 C CA . GLN A 1 115 ? -11.143 8.725 9.052 1.00 94.62 115 GLN A CA 1
ATOM 918 C C . GLN A 1 115 ? -10.444 8.838 7.690 1.00 94.62 115 GLN A C 1
ATOM 920 O O . GLN A 1 115 ? -11.051 8.556 6.660 1.00 94.62 115 GLN A O 1
ATOM 925 N N . LEU A 1 116 ? -9.159 9.210 7.667 1.00 93.94 116 LEU A N 1
ATOM 926 C CA . LEU A 1 116 ? -8.360 9.223 6.440 1.00 93.94 116 LEU A CA 1
ATOM 927 C C . LEU A 1 116 ? -8.257 7.823 5.817 1.00 93.94 116 LEU A C 1
ATOM 929 O O . LEU A 1 116 ? -8.383 7.707 4.597 1.00 93.94 116 LEU A O 1
ATOM 933 N N . LEU A 1 117 ? -8.013 6.782 6.625 1.00 93.06 117 LEU A N 1
ATOM 934 C CA . LEU A 1 117 ? -7.974 5.401 6.134 1.00 93.06 117 LEU A CA 1
ATOM 935 C C . LEU A 1 117 ? -9.318 5.006 5.527 1.00 93.06 117 LEU A C 1
ATOM 937 O O . LEU A 1 117 ? -9.337 4.525 4.396 1.00 93.06 117 LEU A O 1
ATOM 941 N N . ILE A 1 118 ? -10.418 5.259 6.241 1.00 92.38 118 ILE A N 1
ATOM 942 C CA . ILE A 1 118 ? -11.778 4.960 5.777 1.00 92.38 118 ILE A CA 1
ATOM 943 C C . ILE A 1 118 ? -12.041 5.652 4.439 1.00 92.38 118 ILE A C 1
ATOM 945 O O . ILE A 1 118 ? -12.295 4.980 3.446 1.00 92.38 118 ILE A O 1
ATOM 949 N N . ASN A 1 119 ? -11.867 6.973 4.372 1.00 91.50 119 ASN A N 1
ATOM 950 C CA . ASN A 1 119 ? -12.189 7.754 3.177 1.00 91.50 119 ASN A CA 1
ATOM 951 C C . ASN A 1 119 ? -11.368 7.333 1.953 1.00 91.50 119 ASN A C 1
ATOM 953 O O . ASN A 1 119 ? -11.896 7.257 0.846 1.00 91.50 119 ASN A O 1
ATOM 957 N N . LYS A 1 120 ? -10.066 7.072 2.129 1.00 90.75 120 LYS A N 1
ATOM 958 C CA . LYS A 1 120 ? -9.212 6.607 1.027 1.00 90.75 120 LYS A CA 1
ATOM 959 C C . LYS A 1 120 ? -9.617 5.222 0.541 1.00 90.75 120 LYS A C 1
ATOM 961 O O . LYS A 1 120 ? -9.657 5.007 -0.661 1.00 90.75 120 LYS A O 1
ATOM 966 N N . THR A 1 121 ? -9.911 4.318 1.471 1.00 89.06 121 THR A N 1
ATOM 967 C CA . THR A 1 121 ? -10.351 2.952 1.172 1.00 89.06 121 THR A CA 1
ATOM 968 C C . THR A 1 121 ? -11.681 2.987 0.419 1.00 89.06 121 THR A C 1
ATOM 970 O O . THR A 1 121 ? -11.772 2.433 -0.665 1.00 89.06 121 THR A O 1
ATOM 973 N N . GLU A 1 122 ? -12.678 3.728 0.910 1.00 86.25 122 GLU A N 1
ATOM 974 C CA . GLU A 1 122 ? -13.982 3.865 0.247 1.00 86.25 122 GLU A CA 1
ATOM 975 C C . GLU A 1 122 ? -13.886 4.503 -1.145 1.00 86.25 122 GLU A C 1
ATOM 977 O O . GLU A 1 122 ? -14.534 4.037 -2.080 1.00 86.25 122 GLU A O 1
ATOM 982 N N . ARG A 1 123 ? -13.081 5.564 -1.299 1.00 86.88 123 ARG A N 1
ATOM 983 C CA . ARG A 1 123 ? -12.897 6.231 -2.597 1.00 86.88 123 ARG A CA 1
ATOM 984 C C . ARG A 1 123 ? -12.345 5.270 -3.633 1.00 86.88 123 ARG A C 1
ATOM 986 O O . ARG A 1 123 ? -12.811 5.234 -4.764 1.00 86.88 123 ARG A O 1
ATOM 993 N N . GLU A 1 124 ? -11.339 4.521 -3.228 1.00 83.31 124 GLU A N 1
ATOM 994 C CA . GLU A 1 124 ? -10.729 3.535 -4.089 1.00 83.31 124 GLU A CA 1
ATOM 995 C C . GLU A 1 124 ? -11.768 2.445 -4.400 1.00 83.31 124 GLU A C 1
ATOM 997 O O . GLU A 1 124 ? -11.898 2.099 -5.563 1.00 83.31 124 GLU A O 1
ATOM 1002 N N . MET A 1 125 ? -12.565 1.946 -3.438 1.00 77.12 125 MET A N 1
ATOM 1003 C CA . MET A 1 125 ? -13.600 0.922 -3.714 1.00 77.12 125 MET A CA 1
ATOM 1004 C C . MET A 1 125 ? -14.615 1.369 -4.767 1.00 77.12 125 MET A C 1
ATOM 1006 O O . MET A 1 125 ? -15.139 0.542 -5.512 1.00 77.12 125 MET A O 1
ATOM 1010 N N . ALA A 1 126 ? -14.921 2.667 -4.801 1.00 76.38 126 ALA A N 1
ATOM 1011 C CA . ALA A 1 126 ? -15.876 3.256 -5.730 1.00 76.38 126 ALA A CA 1
ATOM 1012 C C . ALA A 1 126 ? -15.321 3.420 -7.157 1.00 76.38 126 ALA A C 1
ATOM 1014 O O . ALA A 1 126 ? -16.093 3.414 -8.115 1.00 76.38 126 ALA A O 1
ATOM 1015 N N . GLU A 1 127 ? -14.003 3.550 -7.311 1.00 69.94 127 GLU A N 1
ATOM 1016 C CA . GLU A 1 127 ? -13.318 3.625 -8.601 1.00 69.94 127 GLU A CA 1
ATOM 1017 C C . GLU A 1 127 ? -12.577 2.299 -8.828 1.00 69.94 127 GLU A C 1
ATOM 1019 O O . GLU A 1 127 ? -11.461 2.164 -8.333 1.00 69.94 127 GLU A O 1
ATOM 1024 N N . PRO A 1 128 ? -13.151 1.303 -9.542 1.00 54.25 128 PRO A N 1
ATOM 1025 C CA . PRO A 1 128 ? -12.577 -0.038 -9.662 1.0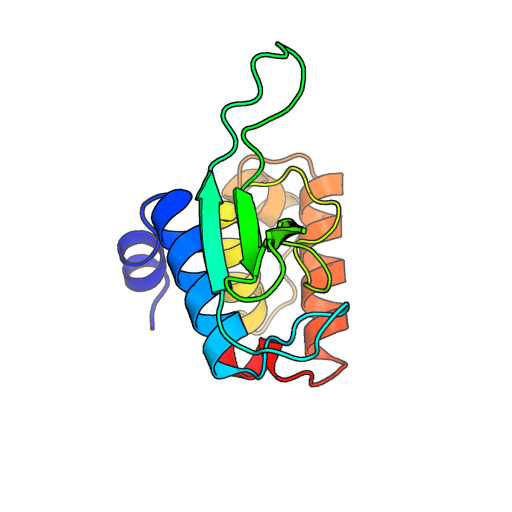0 54.25 128 PRO A CA 1
ATOM 1026 C C . PRO A 1 128 ? -11.266 -0.036 -10.464 1.00 54.25 128 PRO A C 1
ATOM 1028 O O . PRO A 1 128 ? -11.193 -0.439 -11.624 1.00 54.25 128 PRO A O 1
ATOM 1031 N N . THR A 1 129 ? -10.198 0.406 -9.818 1.00 57.19 129 THR A N 1
ATOM 1032 C CA . THR A 1 129 ? -8.818 0.134 -10.173 1.00 57.19 129 THR A CA 1
ATOM 1033 C C . THR A 1 129 ? -8.516 -1.326 -9.827 1.00 57.19 129 THR A C 1
ATOM 1035 O O . THR A 1 129 ? -9.175 -1.950 -8.988 1.00 57.19 129 THR A O 1
ATOM 1038 N N . SER A 1 130 ? -7.499 -1.905 -10.472 1.00 56.56 130 SER A N 1
ATOM 1039 C CA . SER A 1 130 ? -7.042 -3.286 -10.225 1.00 56.56 130 SER A CA 1
ATOM 1040 C C . SER A 1 130 ? -6.740 -3.579 -8.749 1.00 56.56 130 SER A C 1
ATOM 1042 O O . SER A 1 130 ? -6.752 -4.736 -8.334 1.00 56.56 130 SER A O 1
ATOM 1044 N N . PHE A 1 131 ? -6.550 -2.531 -7.946 1.00 55.44 131 PHE A N 1
ATOM 1045 C CA . PHE A 1 131 ? -6.299 -2.584 -6.518 1.00 55.44 131 PHE A CA 1
ATOM 1046 C C . PHE A 1 131 ? -7.419 -3.253 -5.698 1.00 55.44 131 PHE A C 1
ATOM 1048 O O . PHE A 1 131 ? -7.105 -3.844 -4.677 1.00 55.44 131 PHE A O 1
ATOM 1055 N N . TRP A 1 132 ? -8.696 -3.250 -6.113 1.00 53.69 132 TRP A N 1
ATOM 1056 C CA . TRP A 1 132 ? -9.781 -3.866 -5.309 1.00 53.69 132 TRP A CA 1
ATOM 1057 C C . TRP A 1 132 ? -9.931 -5.367 -5.440 1.00 53.69 132 TRP A C 1
ATOM 1059 O O . TRP A 1 132 ? -10.351 -6.020 -4.485 1.00 53.69 132 TRP A O 1
ATOM 1069 N N . LYS A 1 133 ? -9.484 -5.931 -6.564 1.00 54.34 133 LYS A N 1
ATOM 1070 C CA . LYS A 1 133 ? -9.377 -7.389 -6.735 1.00 54.34 133 LYS A CA 1
ATOM 1071 C C . LYS A 1 133 ? -8.375 -8.028 -5.753 1.00 54.34 133 LYS A C 1
ATOM 1073 O O . LYS A 1 133 ? -8.212 -9.237 -5.753 1.00 54.34 133 LYS A O 1
ATOM 1078 N N . TRP A 1 134 ? -7.686 -7.215 -4.946 1.00 54.59 134 TRP A N 1
ATOM 1079 C CA . TRP A 1 134 ? -6.739 -7.598 -3.900 1.00 54.59 134 TRP A CA 1
ATOM 1080 C C . TRP A 1 134 ? -7.393 -8.109 -2.601 1.00 54.59 134 TRP A C 1
ATOM 1082 O O . TRP A 1 134 ? -6.757 -8.883 -1.888 1.00 54.59 134 TRP A O 1
ATOM 1092 N N . ILE A 1 135 ? -8.613 -7.665 -2.258 1.00 51.12 135 ILE A N 1
ATOM 1093 C CA . ILE A 1 135 ? -9.250 -7.982 -0.957 1.00 51.12 135 ILE A CA 1
ATOM 1094 C C . ILE A 1 135 ? -10.365 -9.033 -1.074 1.00 51.12 135 ILE A C 1
ATOM 1096 O O . ILE A 1 135 ? -10.607 -9.756 -0.106 1.00 51.12 135 ILE A O 1
ATOM 1100 N N . SER A 1 136 ? -11.023 -9.121 -2.236 1.00 44.12 136 SER A N 1
ATOM 1101 C CA . SER A 1 136 ? -12.038 -10.141 -2.558 1.00 44.12 136 SER A CA 1
ATOM 1102 C C . SER A 1 136 ? -11.404 -11.443 -3.032 1.00 44.12 136 SER A C 1
ATOM 1104 O O . SER A 1 136 ? -11.782 -12.511 -2.508 1.00 44.12 136 SER A O 1
#

Organism: NCBI:txid1280514

Secondary structure (DSSP, 8-state):
--HHHHHHHT-SHHHHHHHHHHHHHHTT---TTT----EEEEEE----TTS--EEEEEETTT--EEETTTTSTTTT--S-HHHHHHHHHHHHH-SSPPPHHHHHHHHTS-HHHHHHHHHHHHHHHHS--GGGGGT-

Mean predicted aligned error: 6.04 Å

Foldseek 3Di:
DDLVVLCVCCVDLVSLLVVLVVLCLVQLDADPPPRDSDKDWDFDPDPDPPDDTFIWIAHPPPRDIDGSCPPHLCPPDPQRSSLLSSLLLCCVPDPDQDDLVVSCVVSVHDSVVSVSSSVSSVVCVVVDDVVVVVND

Solvent-accessible surface area (backbone atoms only — not comparable to full-atom values): 8176 Å² total; per-residue (Å²): 135,54,71,69,58,48,49,62,70,37,69,40,58,65,49,34,49,53,49,53,50,51,52,39,52,80,68,69,44,58,36,94,87,77,64,50,60,55,66,44,84,40,79,45,83,63,89,54,98,84,56,76,76,50,53,27,34,30,28,74,87,77,67,52,70,46,52,66,37,62,96,46,88,54,40,99,53,91,68,56,56,43,55,50,54,53,51,47,48,51,57,73,72,41,95,57,85,75,52,37,64,60,47,7,62,76,62,72,48,53,48,72,55,28,42,51,53,50,53,49,48,53,54,47,66,74,49,85,49,81,73,57,76,73,80,114

Radius of gyration: 15.65 Å; Cα contacts (8 Å, |Δi|>4): 146; chains: 1; bounding box: 43×28×38 Å

Nearest PDB structures (foldseek):
  4ym7-assembly6_FI  TM=6.273E-01  e=4.351E-01  Saccharomyces cerevisiae
  6uq0-assembly1_I  TM=6.149E-01  e=3.684E-01  Saccharomyces cerevisiae S28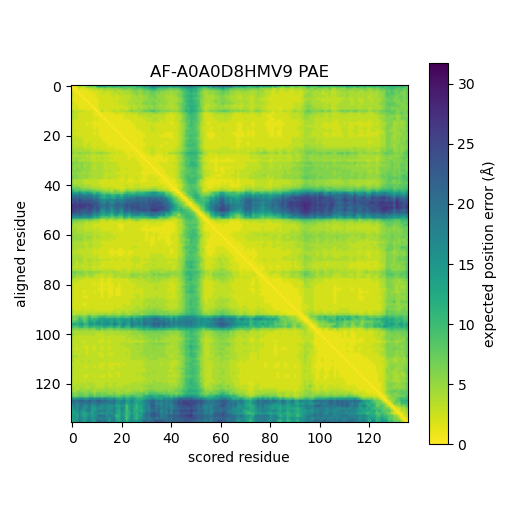8C
  7uif-assembly1_S  TM=6.106E-01  e=4.599E-01  Saccharomyces cerevisiae S288C
  8h0v-assembly1_I  TM=6.222E-01  e=6.069E-01  Komagataella phaffii
  8a40-assembly1_U  TM=4.615E-01  e=2.792E-01  Homo sapiens